Protein AF-A0A6B2SRS9-F1 (afdb_monomer)

Sequence (79 aa):
DDLLALQKRAASALDLLGAERLDGEELTPLPGAEELALLRALRDAARDGTYDTVVVDLPPTPKALATLALPEQLRRYLR

Radius of gyration: 15.55 Å; Cα contacts (8 Å, |Δi|>4): 18; chains: 1; bounding box: 37×34×27 Å

pLDDT: mean 80.1, std 16.76, range [47.12, 97.06]

Mean predicted aligned error: 10.82 Å

Solvent-accessible surface area (backbone atoms only — not comparable to full-atom values): 5058 Å² total; per-residue (Å²): 110,68,68,60,53,49,50,53,49,50,50,54,51,43,54,74,70,58,68,61,88,78,59,90,88,77,68,75,80,58,90,65,45,68,54,51,50,50,54,49,50,54,52,49,54,70,66,66,66,84,55,99,71,86,88,77,95,68,63,64,66,72,61,34,54,53,50,72,43,43,69,59,53,51,56,63,74,74,104

Structure (mmCIF, N/CA/C/O backbone):
data_AF-A0A6B2SRS9-F1
#
_entry.id   AF-A0A6B2SRS9-F1
#
loop_
_atom_site.group_PDB
_atom_site.id
_atom_site.type_symbol
_atom_site.label_atom_id
_atom_site.label_alt_id
_atom_site.label_comp_id
_atom_site.label_asym_id
_atom_site.label_entity_id
_atom_site.label_seq_id
_atom_site.pdbx_PDB_ins_code
_atom_site.Cartn_x
_atom_site.Cartn_y
_atom_site.Cartn_z
_atom_site.occupancy
_atom_site.B_iso_or_equiv
_atom_site.auth_seq_id
_atom_site.auth_comp_id
_atom_site.auth_asym_id
_atom_site.auth_atom_id
_atom_site.pdbx_PDB_model_num
ATOM 1 N N . ASP A 1 1 ? 20.112 6.631 16.780 1.00 57.22 1 ASP A N 1
ATOM 2 C CA . ASP A 1 1 ? 21.044 7.363 15.897 1.00 57.22 1 ASP A CA 1
ATOM 3 C C . ASP A 1 1 ? 20.782 7.143 14.411 1.00 57.22 1 ASP A C 1
ATOM 5 O O . ASP A 1 1 ? 20.691 8.132 13.690 1.00 57.22 1 ASP A O 1
ATOM 9 N N . ASP A 1 2 ? 20.514 5.916 13.953 1.00 57.00 2 ASP A N 1
ATOM 10 C CA . ASP A 1 2 ? 20.250 5.646 12.524 1.00 57.00 2 AS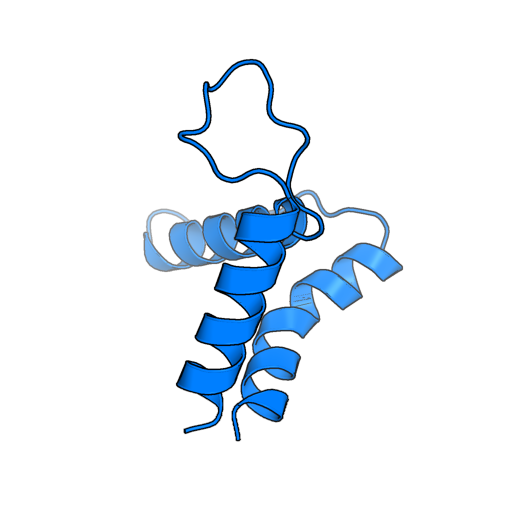P A CA 1
ATOM 11 C C . ASP A 1 2 ? 18.976 6.288 11.960 1.00 57.00 2 ASP A C 1
ATOM 13 O O . ASP A 1 2 ? 18.978 6.770 10.830 1.00 57.00 2 ASP A O 1
ATOM 17 N N . LEU A 1 3 ? 17.899 6.385 12.748 1.00 58.44 3 LEU A N 1
ATOM 18 C CA . LEU A 1 3 ? 16.672 7.061 12.305 1.00 58.44 3 LEU A CA 1
ATOM 19 C C . LEU A 1 3 ? 16.888 8.567 12.092 1.00 58.44 3 LEU A C 1
ATOM 21 O O . LEU A 1 3 ? 16.368 9.134 11.136 1.00 58.44 3 LEU A O 1
ATOM 25 N N . LEU A 1 4 ? 17.689 9.203 12.951 1.00 65.81 4 LEU A N 1
ATOM 26 C CA . LEU A 1 4 ? 18.069 10.610 12.806 1.00 65.81 4 LEU A CA 1
ATOM 27 C C . LEU A 1 4 ? 18.998 10.801 11.602 1.00 65.81 4 LEU A C 1
ATOM 29 O O . LEU A 1 4 ? 18.857 11.777 10.870 1.00 65.81 4 LEU A O 1
ATOM 33 N N . ALA A 1 5 ? 19.902 9.852 11.348 1.00 66.62 5 ALA A N 1
ATOM 34 C CA . ALA A 1 5 ? 20.746 9.859 10.157 1.00 66.62 5 ALA A CA 1
ATOM 35 C C . ALA A 1 5 ? 19.924 9.687 8.866 1.00 66.62 5 ALA A C 1
ATOM 37 O O . ALA A 1 5 ? 20.164 10.405 7.894 1.00 66.62 5 ALA A O 1
ATOM 38 N N . LEU A 1 6 ? 18.918 8.804 8.870 1.00 68.12 6 LEU A N 1
ATOM 39 C CA . LEU A 1 6 ? 17.982 8.609 7.760 1.00 68.12 6 LEU A CA 1
ATOM 40 C C . LEU A 1 6 ? 17.116 9.851 7.535 1.00 68.12 6 LEU A C 1
ATOM 42 O O . LEU A 1 6 ? 16.987 10.293 6.398 1.00 68.12 6 LEU A O 1
ATOM 46 N N . GLN A 1 7 ? 16.588 10.453 8.605 1.00 66.69 7 GLN A N 1
ATOM 47 C CA . GLN A 1 7 ? 15.850 11.717 8.534 1.00 66.69 7 GLN A CA 1
ATOM 48 C C . GLN A 1 7 ? 16.711 12.838 7.951 1.00 66.69 7 GLN A C 1
ATOM 50 O O . GLN A 1 7 ? 16.244 13.574 7.090 1.00 66.69 7 GLN A O 1
ATOM 55 N N . LYS A 1 8 ? 17.982 12.939 8.355 1.00 65.94 8 LYS A N 1
ATOM 56 C CA . LYS A 1 8 ? 18.909 13.965 7.856 1.00 65.94 8 LYS A CA 1
ATOM 57 C C . LYS A 1 8 ? 19.260 13.764 6.378 1.00 65.94 8 LYS A C 1
ATOM 59 O O . LYS A 1 8 ? 19.379 14.735 5.637 1.00 65.94 8 LYS A O 1
ATOM 64 N N . ARG A 1 9 ? 19.386 12.509 5.934 1.00 67.25 9 ARG A N 1
ATOM 65 C CA . ARG A 1 9 ? 19.616 12.157 4.523 1.00 67.25 9 ARG A CA 1
ATOM 66 C C . ARG A 1 9 ? 18.373 12.364 3.665 1.00 67.25 9 ARG A C 1
ATOM 68 O O . ARG A 1 9 ? 18.500 12.866 2.557 1.00 67.25 9 ARG A O 1
ATOM 75 N N . ALA A 1 10 ? 17.198 12.017 4.184 1.00 67.38 10 ALA A N 1
ATOM 76 C CA . ALA A 1 10 ? 15.921 12.267 3.529 1.00 67.38 10 ALA A CA 1
ATOM 77 C C . ALA A 1 10 ? 15.657 13.772 3.405 1.00 67.38 10 ALA A C 1
ATOM 79 O O . ALA A 1 10 ? 15.325 14.223 2.321 1.00 67.38 10 ALA A O 1
ATOM 80 N N . ALA A 1 11 ? 15.896 14.553 4.462 1.00 64.12 11 ALA A N 1
ATOM 81 C CA . ALA A 1 11 ? 15.806 16.011 4.424 1.00 64.12 11 ALA A CA 1
ATOM 82 C C . ALA A 1 11 ? 16.766 16.606 3.385 1.00 64.12 11 ALA A C 1
ATOM 84 O O . ALA A 1 11 ? 16.337 17.356 2.524 1.00 64.12 11 ALA A O 1
ATOM 85 N N . SER A 1 12 ? 18.033 16.178 3.377 1.00 62.56 12 SER A N 1
ATOM 86 C CA . SER A 1 12 ? 19.005 16.643 2.380 1.00 62.56 12 SER A CA 1
ATOM 87 C C . SER A 1 12 ? 18.660 16.213 0.947 1.00 62.56 12 SER A C 1
ATOM 89 O O . SER A 1 12 ? 18.969 16.944 0.013 1.00 62.56 12 SER A O 1
ATOM 91 N N . ALA A 1 13 ? 18.039 15.047 0.751 1.00 64.56 13 ALA A N 1
ATOM 92 C CA . ALA A 1 13 ? 17.555 14.612 -0.557 1.00 64.56 13 ALA A CA 1
ATOM 93 C C . ALA A 1 13 ? 16.315 15.404 -1.000 1.00 64.56 13 ALA A C 1
ATOM 95 O O . ALA A 1 13 ? 16.201 15.739 -2.171 1.00 64.56 13 ALA A O 1
ATOM 96 N N . LEU A 1 14 ? 15.417 15.739 -0.071 1.00 60.56 14 LEU A N 1
ATOM 97 C CA . LEU A 1 14 ? 14.253 16.591 -0.319 1.00 60.56 14 LEU A CA 1
A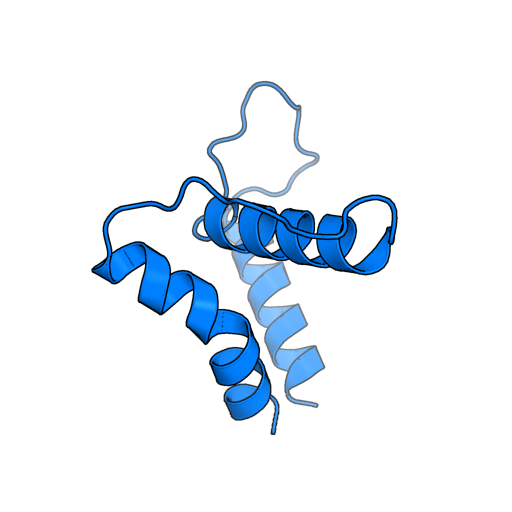TOM 98 C C . LEU A 1 14 ? 14.671 18.039 -0.626 1.00 60.56 14 LEU A C 1
ATOM 100 O O . LEU A 1 14 ? 14.114 18.642 -1.538 1.00 60.56 14 LEU A O 1
ATOM 104 N N . ASP A 1 15 ? 15.708 18.556 0.038 1.00 59.91 15 ASP A N 1
ATOM 105 C CA . ASP A 1 15 ? 16.312 19.859 -0.275 1.00 59.91 15 ASP A CA 1
ATOM 106 C C . ASP A 1 15 ? 16.928 19.873 -1.685 1.00 59.91 15 ASP A C 1
ATOM 108 O O . ASP A 1 15 ? 16.755 20.835 -2.431 1.00 59.91 15 ASP A O 1
ATOM 112 N N . LEU A 1 16 ? 17.596 18.784 -2.097 1.00 59.91 16 LEU A N 1
ATOM 113 C CA . LEU A 1 16 ? 18.131 18.629 -3.460 1.00 59.91 16 LEU A CA 1
ATOM 114 C C . LEU A 1 16 ? 17.036 18.499 -4.531 1.00 59.91 16 LEU A C 1
ATOM 116 O O . LEU A 1 16 ? 17.297 18.789 -5.697 1.00 59.91 16 LEU A O 1
ATOM 120 N N . LEU A 1 17 ? 15.827 18.083 -4.146 1.00 58.75 17 LEU A N 1
ATOM 121 C CA . LEU A 1 17 ? 14.643 18.047 -5.009 1.00 58.75 17 LEU A CA 1
ATOM 122 C C . LEU A 1 17 ? 13.884 19.388 -5.034 1.00 58.75 17 LEU A C 1
ATOM 124 O O . LEU A 1 17 ? 12.812 19.457 -5.628 1.00 58.75 17 LEU A O 1
ATOM 128 N N . GLY A 1 18 ? 14.438 20.453 -4.439 1.00 49.66 18 GLY A N 1
ATOM 129 C CA . GLY A 1 18 ? 13.893 21.806 -4.547 1.00 49.66 18 GLY A CA 1
ATOM 130 C C . GLY A 1 18 ? 12.726 22.088 -3.605 1.00 49.66 18 GLY A C 1
ATOM 131 O O . GLY A 1 18 ? 11.813 22.815 -3.978 1.00 49.66 18 GLY A O 1
ATOM 132 N N . ALA A 1 19 ? 12.753 21.549 -2.382 1.00 53.88 19 ALA A N 1
ATOM 133 C CA . ALA A 1 19 ? 11.749 21.798 -1.344 1.00 53.88 19 ALA A CA 1
ATOM 134 C C . ALA A 1 19 ? 11.755 23.241 -0.767 1.00 53.88 19 ALA A C 1
ATOM 136 O O . ALA A 1 19 ? 11.555 23.432 0.436 1.00 53.88 19 ALA A O 1
ATOM 137 N N . GLU A 1 20 ? 11.932 24.279 -1.595 1.00 47.12 20 GLU A N 1
ATOM 138 C CA . GLU A 1 20 ? 11.321 25.572 -1.272 1.00 47.12 20 GLU A CA 1
ATOM 139 C C . GLU A 1 20 ? 9.798 25.419 -1.364 1.00 47.12 20 GLU A C 1
ATOM 141 O O . GLU A 1 20 ? 9.287 24.665 -2.186 1.00 47.12 20 GLU A O 1
ATOM 146 N N . ARG A 1 21 ? 9.089 26.080 -0.440 1.00 50.69 21 ARG A N 1
ATOM 147 C CA . ARG A 1 21 ? 7.642 25.970 -0.182 1.00 50.69 21 ARG A CA 1
ATOM 148 C C . ARG A 1 21 ? 6.825 25.620 -1.433 1.00 50.69 21 ARG A C 1
ATOM 150 O O . ARG A 1 21 ? 6.546 26.467 -2.268 1.00 50.69 21 ARG A O 1
ATOM 157 N N . LEU A 1 22 ? 6.452 24.345 -1.465 1.00 50.06 22 LEU A N 1
ATOM 158 C CA . LEU A 1 22 ? 5.733 23.634 -2.509 1.00 50.06 22 LEU A CA 1
ATOM 159 C C . LEU A 1 22 ? 4.394 24.319 -2.818 1.00 50.06 22 LEU A C 1
ATOM 161 O O . LEU A 1 22 ? 3.469 24.251 -2.004 1.00 50.06 22 LEU A O 1
ATOM 165 N N . ASP A 1 23 ? 4.295 24.960 -3.981 1.00 49.22 23 ASP A N 1
ATOM 166 C CA . ASP A 1 23 ? 3.012 25.363 -4.551 1.00 49.22 23 ASP A CA 1
ATOM 167 C C . ASP A 1 23 ? 2.322 24.119 -5.134 1.00 49.22 23 ASP A C 1
ATOM 169 O O . ASP A 1 23 ? 2.964 23.262 -5.748 1.00 49.22 23 ASP A O 1
ATOM 173 N N . GLY A 1 24 ? 1.022 23.965 -4.883 1.00 55.34 24 GLY A N 1
ATOM 174 C CA . GLY A 1 24 ? 0.301 22.702 -5.104 1.00 55.34 24 GLY A CA 1
ATOM 175 C C . GLY A 1 24 ? 0.165 22.286 -6.573 1.00 55.34 24 GLY A C 1
ATOM 176 O O . GLY A 1 24 ? -0.174 21.135 -6.846 1.00 55.34 24 GLY A O 1
ATOM 177 N N . GLU A 1 25 ? 0.431 23.200 -7.508 1.00 54.41 25 GLU A N 1
ATOM 178 C CA . GLU A 1 25 ? 0.199 23.016 -8.945 1.00 54.41 25 GLU A CA 1
ATOM 179 C C . GLU A 1 25 ? 1.452 22.600 -9.745 1.00 54.41 25 GLU A C 1
ATOM 181 O O . GLU A 1 25 ? 1.321 22.198 -10.899 1.00 54.41 25 GLU A O 1
ATOM 186 N N . GLU A 1 26 ? 2.651 22.601 -9.144 1.00 52.25 26 GLU A N 1
ATOM 187 C CA . GLU A 1 26 ? 3.919 22.253 -9.827 1.00 52.25 26 GLU A CA 1
ATOM 188 C C . GLU A 1 26 ? 4.583 20.965 -9.294 1.00 52.25 26 GLU A C 1
ATOM 190 O O . GLU A 1 26 ? 5.780 20.726 -9.470 1.00 52.25 26 GLU A O 1
ATOM 195 N N . LEU A 1 27 ? 3.818 20.091 -8.634 1.00 59.41 27 LEU A N 1
ATOM 196 C CA . LEU A 1 27 ? 4.357 18.879 -8.018 1.00 59.41 27 LEU A CA 1
ATOM 197 C C . LEU A 1 27 ? 4.409 17.705 -8.996 1.00 59.41 27 LEU A C 1
ATOM 199 O O . LEU A 1 27 ? 3.398 17.068 -9.290 1.00 59.41 27 LEU A O 1
ATOM 203 N N . THR A 1 28 ? 5.620 17.326 -9.407 1.00 61.75 28 THR A N 1
ATOM 204 C CA . THR A 1 28 ? 5.850 15.919 -9.752 1.00 61.75 28 THR A CA 1
ATOM 205 C C . THR A 1 28 ? 5.818 15.104 -8.452 1.00 61.75 28 THR A C 1
ATOM 207 O O . THR A 1 28 ? 6.464 15.497 -7.476 1.00 61.75 28 THR A O 1
ATOM 210 N N . PRO A 1 29 ? 5.044 14.003 -8.370 1.00 66.50 29 PRO A N 1
ATOM 211 C CA . PRO A 1 29 ? 5.021 13.168 -7.177 1.00 66.50 29 PRO A CA 1
ATOM 212 C C . PRO A 1 29 ? 6.437 12.721 -6.812 1.00 66.50 29 PRO A C 1
ATOM 214 O O . PRO A 1 29 ? 7.191 12.264 -7.674 1.00 66.50 29 PRO A O 1
ATOM 217 N N . LEU A 1 30 ? 6.797 12.834 -5.531 1.00 77.25 30 LEU A N 1
ATOM 218 C CA . LEU A 1 30 ? 8.085 12.334 -5.058 1.00 77.25 30 LEU A CA 1
ATOM 219 C C . LEU A 1 30 ? 8.205 10.833 -5.382 1.00 77.25 30 LEU A C 1
ATOM 221 O O . LEU A 1 30 ? 7.222 10.097 -5.228 1.00 77.25 30 LEU A O 1
ATOM 225 N N . PRO A 1 31 ? 9.392 10.339 -5.775 1.00 75.00 31 PRO A N 1
ATOM 226 C CA . PRO A 1 31 ? 9.599 8.909 -5.971 1.00 75.00 31 PRO A CA 1
ATOM 227 C C 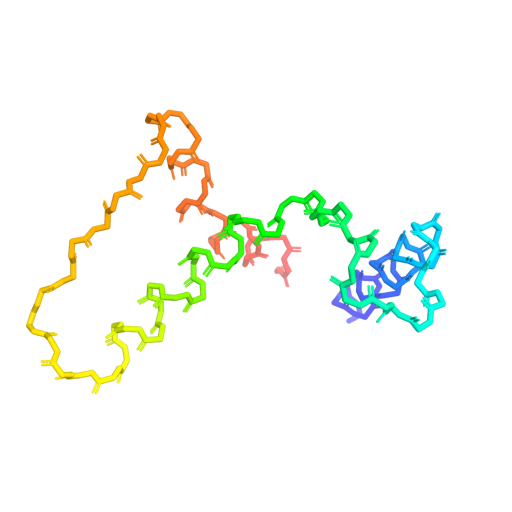. PRO A 1 31 ? 9.195 8.121 -4.717 1.00 75.00 31 PRO A C 1
ATOM 229 O O . PRO A 1 31 ? 9.668 8.412 -3.618 1.00 75.00 31 PRO A O 1
ATOM 232 N N . GLY A 1 32 ? 8.313 7.129 -4.867 1.00 82.19 32 GLY A N 1
ATOM 233 C CA . GLY A 1 32 ? 7.797 6.333 -3.747 1.00 82.19 32 GLY A CA 1
ATOM 234 C C . GLY A 1 32 ? 6.576 6.924 -3.022 1.00 82.19 32 GLY A C 1
ATOM 235 O O . GLY A 1 32 ? 6.054 6.297 -2.097 1.00 82.19 32 GLY A O 1
ATOM 236 N N . ALA A 1 33 ? 6.121 8.130 -3.387 1.00 87.25 33 ALA A N 1
ATOM 237 C CA . ALA A 1 33 ? 4.989 8.781 -2.724 1.00 87.25 33 ALA A CA 1
ATOM 238 C C . ALA A 1 33 ? 3.672 8.029 -2.939 1.00 87.25 33 ALA A C 1
ATOM 240 O O . ALA A 1 33 ? 2.881 7.924 -2.003 1.00 87.25 33 ALA A O 1
ATOM 241 N N . GLU A 1 34 ? 3.450 7.479 -4.134 1.00 88.69 34 GLU A N 1
ATOM 242 C CA . GLU A 1 34 ? 2.249 6.697 -4.450 1.00 88.69 34 GLU A CA 1
ATOM 243 C C . GLU A 1 34 ? 2.141 5.454 -3.560 1.00 88.69 34 GLU A C 1
ATOM 245 O O . GLU A 1 34 ? 1.095 5.184 -2.970 1.00 88.69 34 GLU A O 1
ATOM 250 N N . GLU A 1 35 ? 3.243 4.721 -3.407 1.00 91.31 35 GLU A N 1
ATOM 251 C CA . GLU A 1 35 ? 3.323 3.515 -2.590 1.00 91.31 35 GLU A CA 1
ATOM 252 C C . GLU A 1 35 ? 3.057 3.829 -1.114 1.00 91.31 35 GLU A C 1
ATOM 254 O O . GLU A 1 35 ? 2.291 3.131 -0.444 1.00 91.31 35 GLU A O 1
ATOM 259 N N . LEU A 1 36 ? 3.647 4.912 -0.601 1.00 91.94 36 LEU A N 1
ATOM 260 C CA . LEU A 1 36 ? 3.428 5.351 0.777 1.00 91.94 36 LEU A CA 1
ATOM 261 C C . LEU A 1 36 ? 2.002 5.868 1.002 1.00 91.94 36 LEU A C 1
ATOM 263 O O . LEU A 1 36 ? 1.423 5.585 2.054 1.00 91.94 36 LEU A O 1
ATOM 267 N N . ALA A 1 37 ? 1.426 6.582 0.034 1.00 92.00 37 ALA A N 1
ATOM 268 C CA . ALA A 1 37 ? 0.043 7.048 0.087 1.00 92.00 37 ALA A CA 1
ATOM 269 C C . ALA A 1 37 ? -0.939 5.869 0.119 1.00 92.00 37 ALA A C 1
ATOM 271 O O . ALA A 1 37 ? -1.848 5.856 0.950 1.00 92.00 37 ALA A O 1
ATOM 272 N N . LEU A 1 38 ? -0.707 4.838 -0.699 1.00 94.19 38 LEU A N 1
ATOM 273 C CA . LEU A 1 38 ? -1.503 3.611 -0.703 1.00 94.19 38 LEU A CA 1
ATOM 274 C C . LEU A 1 38 ? -1.457 2.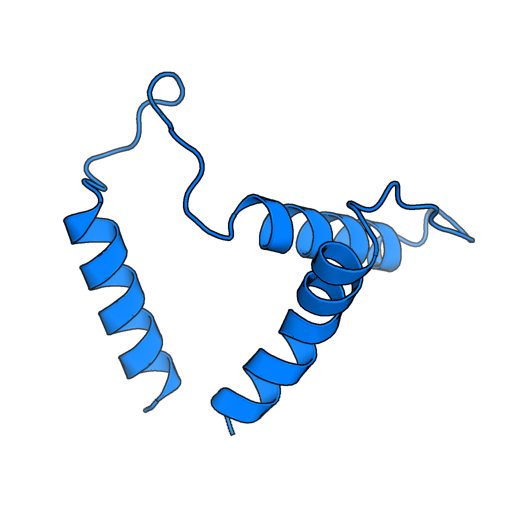898 0.654 1.00 94.19 38 LEU A C 1
ATOM 276 O O . LEU A 1 38 ? -2.496 2.581 1.234 1.00 94.19 38 LEU A O 1
ATOM 280 N N . LEU A 1 39 ? -0.255 2.679 1.196 1.00 95.69 39 LEU A N 1
ATOM 281 C CA . LEU A 1 39 ? -0.080 2.028 2.499 1.00 95.69 39 LEU A CA 1
ATOM 282 C C . LEU A 1 39 ? -0.703 2.847 3.635 1.00 95.69 39 LEU A C 1
ATOM 284 O O . LEU A 1 39 ? -1.258 2.281 4.581 1.00 95.69 39 LEU A O 1
ATOM 288 N N . ARG A 1 40 ? -0.621 4.179 3.547 1.00 94.44 40 ARG A N 1
ATOM 289 C CA . ARG A 1 40 ? -1.255 5.099 4.492 1.00 94.44 40 ARG A CA 1
ATOM 290 C C . ARG A 1 40 ? -2.775 4.973 4.442 1.00 94.44 40 ARG A C 1
ATOM 292 O O . ARG A 1 40 ? -3.376 4.785 5.497 1.00 94.44 40 ARG A O 1
ATOM 299 N N . ALA A 1 41 ? -3.363 5.029 3.250 1.00 94.69 41 ALA A N 1
ATOM 300 C CA . ALA A 1 41 ? -4.803 4.911 3.048 1.00 94.69 41 ALA A CA 1
ATOM 301 C C . ALA A 1 41 ? -5.331 3.556 3.538 1.00 94.69 41 ALA A C 1
ATOM 303 O O . ALA A 1 41 ? -6.293 3.515 4.300 1.00 94.69 41 ALA A O 1
ATOM 304 N N . LEU A 1 42 ? -4.649 2.456 3.195 1.00 94.81 42 LEU A N 1
ATOM 305 C CA . LEU A 1 42 ? -5.014 1.114 3.656 1.00 94.81 42 LEU A CA 1
ATOM 306 C C . LEU A 1 42 ? -4.978 1.008 5.186 1.00 94.81 42 LEU A C 1
ATOM 308 O O . LEU A 1 42 ? -5.896 0.470 5.801 1.00 94.81 42 LEU A O 1
ATOM 312 N N . ARG A 1 43 ? -3.926 1.536 5.816 1.00 95.06 43 ARG A N 1
ATOM 313 C CA . ARG A 1 43 ? -3.795 1.527 7.275 1.00 95.06 43 ARG A CA 1
ATOM 314 C C . ARG A 1 43 ? -4.883 2.354 7.952 1.00 95.06 43 ARG A C 1
ATOM 316 O O . ARG A 1 43 ? -5.369 1.950 9.004 1.00 95.06 43 ARG A O 1
ATOM 323 N N . ASP A 1 44 ? -5.205 3.516 7.400 1.00 95.50 44 ASP A N 1
ATOM 324 C CA . ASP A 1 44 ? -6.217 4.398 7.973 1.00 95.50 44 ASP A CA 1
ATOM 325 C C . ASP A 1 44 ? -7.613 3.755 7.824 1.00 95.50 44 ASP A C 1
ATOM 327 O O . ASP A 1 44 ? -8.316 3.634 8.824 1.00 95.50 44 ASP A O 1
ATOM 331 N N . ALA A 1 45 ? -7.942 3.183 6.658 1.00 94.44 45 ALA A N 1
ATOM 332 C CA . ALA A 1 45 ? -9.179 2.420 6.445 1.00 94.44 45 ALA A CA 1
ATOM 333 C C . ALA A 1 45 ? -9.304 1.198 7.375 1.00 94.44 45 ALA A C 1
ATOM 335 O O . ALA A 1 45 ? -10.368 0.945 7.931 1.00 94.44 45 ALA A O 1
ATOM 336 N N . ALA A 1 46 ? -8.209 0.463 7.598 1.00 92.19 46 ALA A N 1
ATOM 337 C CA . ALA A 1 46 ? -8.196 -0.687 8.505 1.00 92.19 46 ALA A CA 1
ATOM 338 C C . ALA A 1 46 ? -8.354 -0.301 9.989 1.00 92.19 46 ALA A C 1
ATOM 340 O O . ALA A 1 46 ? -8.740 -1.135 10.805 1.00 92.19 46 ALA A O 1
ATOM 341 N N . ARG A 1 47 ? -8.018 0.941 10.361 1.00 94.88 47 ARG A N 1
ATOM 342 C CA . ARG A 1 47 ? -8.120 1.446 11.743 1.00 94.88 47 ARG A CA 1
ATOM 343 C C . ARG A 1 47 ? -9.431 2.151 12.040 1.00 94.88 47 ARG A C 1
ATOM 345 O O . ARG A 1 47 ? -9.800 2.230 13.205 1.00 94.88 47 ARG A O 1
ATOM 352 N N . ASP A 1 48 ? -10.091 2.664 11.010 1.00 93.94 48 ASP A N 1
ATOM 353 C CA . ASP A 1 48 ? -11.368 3.363 11.121 1.00 93.94 48 ASP A CA 1
ATOM 354 C C . ASP A 1 48 ? -12.481 2.448 11.662 1.00 93.94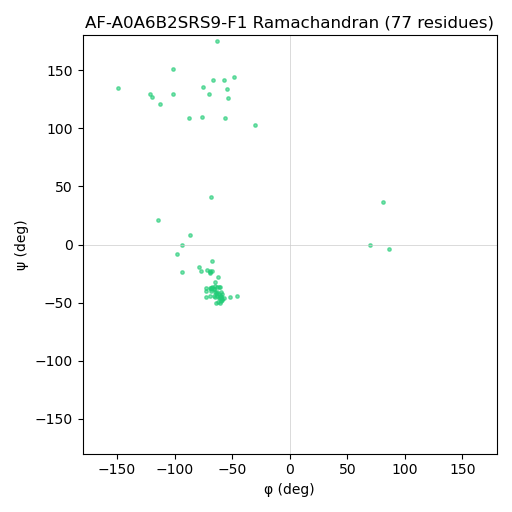 48 ASP A C 1
ATOM 356 O O . ASP A 1 48 ? -13.400 2.908 12.327 1.00 93.94 48 ASP A O 1
ATOM 360 N N . GLY A 1 49 ? -12.385 1.132 11.430 1.00 91.00 49 GLY A N 1
ATOM 361 C CA . GLY A 1 49 ? -13.343 0.147 11.948 1.00 91.00 49 GLY A CA 1
ATOM 362 C C . GLY A 1 49 ? -14.736 0.218 11.310 1.00 91.00 49 GLY A C 1
ATOM 363 O O . GLY A 1 49 ? -15.597 -0.585 11.647 1.00 91.00 49 GLY A O 1
ATOM 364 N N . THR A 1 50 ? -14.950 1.144 10.372 1.00 94.62 50 THR A N 1
ATOM 365 C CA . THR A 1 50 ? -16.201 1.328 9.619 1.00 94.62 50 THR A CA 1
ATOM 366 C C . THR A 1 50 ? -16.480 0.194 8.634 1.00 94.62 50 THR A C 1
ATOM 368 O O . THR A 1 50 ? -17.629 -0.033 8.262 1.00 94.62 50 THR A O 1
ATOM 371 N N . TYR A 1 51 ? -15.440 -0.522 8.201 1.00 92.56 51 TYR A N 1
ATOM 372 C CA . TYR A 1 51 ? -15.542 -1.567 7.188 1.00 92.56 51 TYR A CA 1
ATOM 373 C C . TYR A 1 51 ? -15.065 -2.911 7.736 1.00 92.56 51 TYR A C 1
ATOM 375 O O . TYR A 1 51 ? -13.940 -3.020 8.223 1.00 92.56 51 TYR A O 1
ATOM 383 N N . ASP A 1 52 ? -15.876 -3.955 7.559 1.00 94.69 52 ASP A N 1
ATOM 384 C CA . ASP A 1 52 ? -15.484 -5.338 7.866 1.00 94.69 52 ASP A CA 1
ATOM 385 C C . ASP A 1 52 ? -14.470 -5.897 6.852 1.00 94.69 52 ASP A C 1
ATOM 387 O O . ASP A 1 52 ? -13.764 -6.870 7.116 1.00 94.69 52 ASP A O 1
ATOM 391 N N . THR A 1 53 ? -14.409 -5.326 5.645 1.00 95.19 53 THR A N 1
ATOM 392 C CA . THR A 1 53 ? -13.506 -5.758 4.570 1.00 95.19 53 THR A CA 1
ATOM 393 C C . THR A 1 53 ? -13.114 -4.575 3.695 1.00 95.19 53 THR A C 1
ATOM 395 O O . THR A 1 53 ? -13.965 -3.796 3.271 1.00 95.19 53 THR A O 1
ATOM 398 N N . VAL A 1 54 ? -11.821 -4.472 3.382 1.00 93.62 54 VAL A N 1
ATOM 399 C CA . VAL A 1 54 ? -11.263 -3.452 2.487 1.00 93.62 54 VAL A CA 1
ATOM 400 C C . VAL A 1 54 ? -10.748 -4.135 1.223 1.00 93.62 54 VAL A C 1
ATOM 402 O O . VAL A 1 54 ? -9.870 -4.994 1.293 1.00 93.62 54 VAL A O 1
ATOM 405 N N . VAL A 1 55 ? -11.288 -3.747 0.067 1.00 95.00 55 VAL A N 1
ATOM 406 C CA . VAL A 1 55 ? -10.809 -4.182 -1.253 1.00 95.00 55 VAL A CA 1
ATOM 407 C C . VAL A 1 55 ? -9.971 -3.058 -1.845 1.00 95.00 55 VAL A C 1
ATOM 409 O O . VAL A 1 55 ? -10.406 -1.909 -1.872 1.00 95.00 55 VAL A O 1
ATOM 412 N N . VAL A 1 56 ? -8.766 -3.386 -2.302 1.00 94.56 56 VAL A N 1
ATOM 413 C CA . VAL A 1 56 ? -7.808 -2.412 -2.830 1.00 94.56 56 VAL A CA 1
ATOM 414 C C . VAL A 1 56 ? -7.492 -2.760 -4.274 1.00 94.56 56 VAL A C 1
ATOM 416 O O . VAL A 1 56 ? -7.096 -3.889 -4.560 1.00 94.56 56 VAL A O 1
ATOM 419 N N . ASP A 1 57 ? -7.638 -1.783 -5.164 1.00 94.69 57 ASP A N 1
ATOM 420 C CA . ASP A 1 57 ? -7.133 -1.885 -6.529 1.00 94.69 57 ASP A CA 1
ATOM 421 C C . ASP A 1 57 ? -5.615 -1.679 -6.514 1.00 94.69 57 ASP A C 1
ATOM 423 O O . ASP A 1 57 ? -5.114 -0.606 -6.170 1.00 94.69 57 ASP A O 1
ATOM 427 N N . LEU A 1 58 ? -4.875 -2.753 -6.778 1.00 94.31 58 LEU A N 1
ATOM 428 C CA . LEU A 1 58 ? -3.423 -2.775 -6.672 1.00 94.31 58 LEU A CA 1
ATOM 429 C C . LEU A 1 58 ? -2.776 -2.659 -8.057 1.00 94.31 58 LEU A C 1
ATOM 431 O O . LEU A 1 58 ? -3.322 -3.152 -9.045 1.00 94.31 58 LEU A O 1
ATOM 435 N N . PRO A 1 59 ? -1.559 -2.089 -8.138 1.00 92.19 59 PRO A N 1
ATOM 436 C CA . PRO A 1 59 ? -0.783 -2.118 -9.373 1.00 92.19 59 PRO A CA 1
ATOM 437 C C . PRO A 1 59 ? -0.420 -3.565 -9.772 1.00 92.19 59 PRO A C 1
ATOM 439 O O . PRO A 1 59 ? -0.646 -4.501 -8.999 1.00 92.19 59 PRO A O 1
ATOM 442 N N . PRO A 1 60 ? 0.215 -3.786 -10.944 1.00 96.50 60 PRO A N 1
ATOM 443 C CA . PRO A 1 60 ? 0.663 -5.114 -11.354 1.00 96.50 60 PRO A CA 1
ATOM 444 C C . PRO A 1 60 ? 1.436 -5.854 -10.258 1.00 96.50 60 PRO A C 1
ATOM 446 O O . PRO A 1 60 ? 2.215 -5.252 -9.512 1.00 96.50 60 PRO A O 1
ATOM 449 N N . THR A 1 61 ? 1.250 -7.175 -10.193 1.00 96.69 61 THR A N 1
ATOM 450 C CA . THR A 1 61 ? 1.661 -8.025 -9.064 1.00 96.69 61 THR A CA 1
ATOM 451 C C . THR A 1 61 ? 3.080 -7.766 -8.539 1.00 96.69 61 THR A C 1
ATOM 453 O O . THR A 1 61 ? 3.224 -7.654 -7.323 1.00 96.69 61 THR A O 1
ATOM 456 N N . PRO A 1 62 ? 4.129 -7.597 -9.372 1.00 96.50 62 PRO A N 1
ATOM 457 C CA . PRO A 1 62 ? 5.468 -7.309 -8.854 1.00 96.50 62 PRO A CA 1
ATOM 458 C C . PRO A 1 62 ? 5.546 -5.991 -8.064 1.00 96.50 62 PRO A C 1
ATOM 460 O O . PRO A 1 62 ? 6.136 -5.956 -6.984 1.00 96.50 62 PRO A O 1
ATOM 463 N N . LYS A 1 63 ? 4.905 -4.923 -8.565 1.00 94.12 63 LYS A N 1
ATOM 464 C CA . LYS A 1 63 ? 4.850 -3.614 -7.891 1.00 94.12 63 LYS A CA 1
ATOM 465 C C . LYS A 1 63 ? 4.004 -3.697 -6.621 1.00 94.12 63 LYS A C 1
ATOM 467 O O . LYS A 1 63 ? 4.390 -3.139 -5.596 1.00 94.12 63 LYS A O 1
ATOM 472 N N . ALA A 1 64 ? 2.892 -4.431 -6.662 1.00 96.00 64 ALA A N 1
ATOM 473 C CA . ALA A 1 64 ? 2.030 -4.632 -5.500 1.00 96.00 64 ALA A CA 1
ATOM 474 C C . ALA A 1 64 ? 2.760 -5.354 -4.361 1.00 96.00 64 ALA A C 1
ATOM 476 O O . ALA A 1 64 ? 2.772 -4.868 -3.232 1.00 96.00 64 ALA A O 1
ATOM 477 N N . LEU A 1 65 ? 3.428 -6.473 -4.662 1.00 97.06 65 LEU A N 1
ATOM 478 C CA . LEU A 1 65 ? 4.196 -7.233 -3.673 1.00 97.06 65 LEU A CA 1
ATOM 479 C C . LEU A 1 65 ? 5.327 -6.396 -3.070 1.00 97.06 65 LEU A C 1
ATOM 481 O O . LEU A 1 65 ? 5.491 -6.390 -1.852 1.00 97.06 65 LEU A O 1
ATOM 485 N N . ALA A 1 66 ? 6.065 -5.653 -3.902 1.00 95.12 66 ALA A N 1
ATOM 486 C CA . ALA A 1 66 ? 7.102 -4.746 -3.422 1.00 95.12 66 ALA A CA 1
ATOM 487 C C . ALA A 1 66 ? 6.521 -3.686 -2.473 1.00 95.12 66 ALA A C 1
ATOM 489 O O . ALA A 1 66 ? 7.039 -3.507 -1.375 1.00 95.12 66 ALA A O 1
ATOM 490 N N . THR A 1 67 ? 5.406 -3.054 -2.858 1.00 95.81 67 THR A N 1
ATOM 491 C CA . THR A 1 67 ? 4.724 -2.026 -2.057 1.00 95.81 67 THR A CA 1
ATOM 492 C C . THR A 1 67 ? 4.274 -2.572 -0.702 1.00 95.81 67 THR A C 1
ATOM 494 O O . THR A 1 67 ? 4.565 -1.978 0.333 1.00 95.81 67 THR A O 1
ATOM 497 N N . LEU A 1 68 ? 3.615 -3.734 -0.677 1.00 95.88 68 LEU A N 1
ATOM 498 C CA . LEU A 1 68 ? 3.112 -4.342 0.560 1.00 95.88 68 LEU A CA 1
ATOM 499 C C . LEU A 1 68 ? 4.232 -4.850 1.485 1.00 95.88 68 LEU A C 1
ATOM 501 O O . LEU A 1 68 ? 4.029 -4.919 2.696 1.00 95.88 68 LEU A O 1
ATOM 505 N N . ALA A 1 69 ? 5.415 -5.160 0.945 1.00 96.06 69 ALA A N 1
ATOM 506 C CA . ALA A 1 69 ? 6.583 -5.567 1.726 1.00 96.06 69 ALA A CA 1
ATOM 507 C C . ALA A 1 69 ? 7.332 -4.387 2.381 1.00 96.06 69 ALA A C 1
ATOM 509 O O . ALA A 1 69 ? 8.077 -4.596 3.345 1.00 96.06 69 ALA A O 1
ATOM 510 N N . LEU A 1 70 ? 7.134 -3.148 1.904 1.00 94.75 70 LEU A N 1
ATOM 511 C CA . LEU A 1 70 ? 7.861 -1.960 2.379 1.00 94.75 70 LEU A CA 1
ATOM 512 C C . LEU A 1 70 ? 7.835 -1.773 3.908 1.00 94.75 70 LEU A C 1
ATOM 514 O O . LEU A 1 70 ? 8.895 -1.503 4.480 1.00 94.75 70 LEU A O 1
ATOM 518 N N . PRO A 1 71 ? 6.695 -1.925 4.618 1.00 92.12 71 PRO A N 1
ATOM 519 C CA . PRO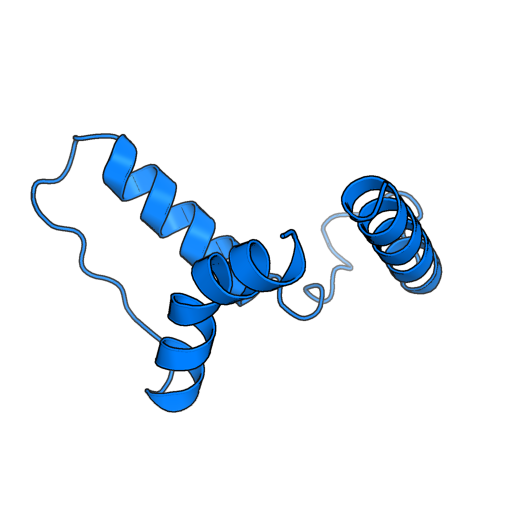 A 1 71 ? 6.671 -1.730 6.067 1.00 92.12 71 PRO A CA 1
ATOM 520 C C . PRO A 1 71 ? 7.587 -2.702 6.822 1.00 92.12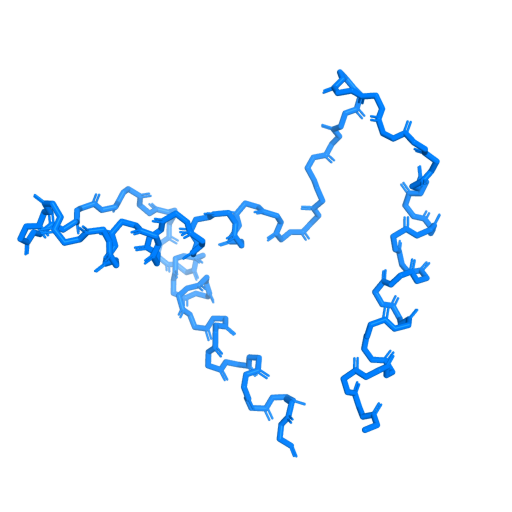 71 PRO A C 1
ATOM 522 O O . PRO A 1 71 ? 8.198 -2.321 7.821 1.00 92.12 71 PRO A O 1
ATOM 525 N N . GLU A 1 72 ? 7.691 -3.953 6.365 1.00 93.56 72 GLU A N 1
ATOM 526 C CA . GLU A 1 72 ? 8.575 -4.953 6.970 1.00 93.56 72 GLU A CA 1
ATOM 527 C C . GLU A 1 72 ? 10.042 -4.655 6.656 1.00 93.56 72 GLU A C 1
ATOM 529 O O . GLU A 1 72 ? 10.881 -4.658 7.559 1.00 93.56 72 GLU A O 1
ATOM 534 N N . GLN A 1 73 ? 10.342 -4.334 5.396 1.00 92.56 73 GLN A N 1
ATOM 535 C CA . GLN A 1 73 ? 11.687 -3.958 4.968 1.00 92.56 73 GLN A CA 1
ATOM 5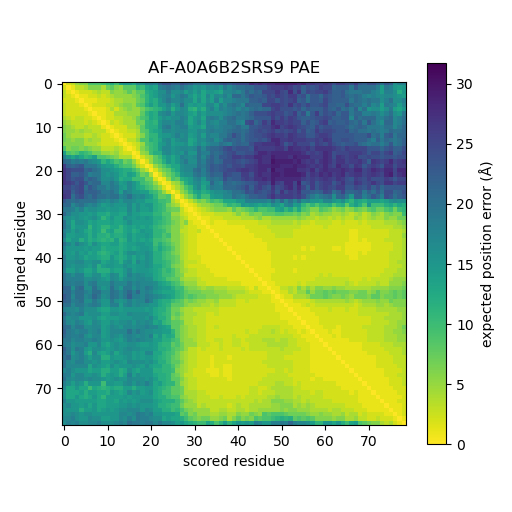36 C C . GLN A 1 73 ? 12.208 -2.763 5.771 1.00 92.56 73 GLN A C 1
ATOM 538 O O . GLN A 1 73 ? 13.314 -2.818 6.308 1.00 92.56 73 GLN A O 1
ATOM 543 N N . LEU A 1 74 ? 11.387 -1.723 5.946 1.00 88.69 74 LEU A N 1
ATOM 544 C CA . LEU A 1 74 ? 1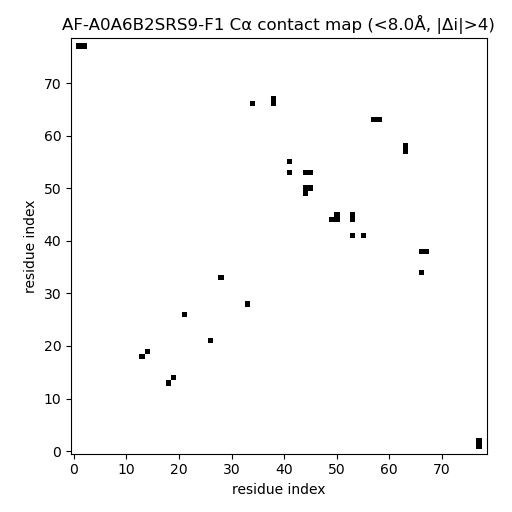1.746 -0.552 6.742 1.00 88.69 74 LEU A CA 1
ATOM 545 C C . LEU A 1 74 ? 12.056 -0.927 8.197 1.00 88.69 74 LEU A C 1
ATOM 547 O O . LEU A 1 74 ? 13.066 -0.492 8.740 1.00 88.69 74 LEU A O 1
ATOM 551 N N . ARG A 1 75 ? 11.236 -1.780 8.824 1.00 91.12 75 ARG A N 1
ATOM 552 C CA . ARG A 1 75 ? 11.507 -2.268 10.189 1.00 91.12 75 ARG A CA 1
ATOM 553 C C . ARG A 1 75 ? 12.824 -3.033 10.276 1.00 91.12 75 ARG A C 1
ATOM 555 O O . ARG A 1 75 ? 13.493 -2.932 11.296 1.00 91.12 75 ARG A O 1
ATOM 562 N N . ARG A 1 76 ? 13.188 -3.798 9.243 1.00 91.06 76 ARG A N 1
ATOM 563 C CA . ARG A 1 76 ? 14.465 -4.523 9.189 1.00 91.06 76 ARG A CA 1
ATOM 564 C C . ARG A 1 76 ? 15.660 -3.579 9.064 1.00 91.06 76 ARG A C 1
ATOM 566 O O . ARG A 1 76 ? 16.683 -3.872 9.662 1.00 91.06 76 ARG A O 1
ATOM 573 N N . TYR A 1 77 ? 15.534 -2.489 8.311 1.00 81.50 77 TYR A N 1
ATOM 574 C CA . TYR A 1 77 ? 16.604 -1.496 8.151 1.00 81.50 77 TYR A CA 1
ATOM 575 C C . TYR A 1 77 ? 16.767 -0.559 9.352 1.00 81.50 77 TYR A C 1
ATOM 577 O O . TYR A 1 77 ? 17.826 0.033 9.511 1.00 81.50 77 TYR A O 1
ATOM 585 N N . LEU A 1 78 ? 15.716 -0.391 10.158 1.00 85.19 78 LEU A N 1
ATOM 586 C CA . LEU A 1 78 ? 15.725 0.446 11.362 1.00 85.19 78 LEU A CA 1
ATOM 587 C C . LEU A 1 78 ? 16.063 -0.327 12.651 1.00 85.19 78 LEU A C 1
ATOM 589 O O . LEU A 1 78 ? 16.045 0.272 13.727 1.00 85.19 78 LEU A O 1
ATOM 593 N N . ARG A 1 79 ? 16.302 -1.638 12.553 1.00 78.31 79 ARG A N 1
ATOM 594 C CA . ARG A 1 79 ? 16.898 -2.450 13.622 1.00 78.31 79 ARG A CA 1
ATOM 595 C C . ARG A 1 79 ? 18.410 -2.381 13.530 1.00 78.31 79 ARG A C 1
ATOM 597 O O . ARG A 1 79 ? 19.021 -2.350 14.616 1.00 78.31 79 ARG A O 1
#

Foldseek 3Di:
DVVVVVVVVVVVVVVVVPPDPDDPPPDDDDVCNVLVVQVVVVVVVVVVPPDPDDDDDADPPVRRVVSVCVVVVVVVVVD

Secondary structure (DSSP, 8-state):
-HHHHHHHHHHHHHHHTT-SS--TTS-PPPTTHHHHHHHHHHHHHHHH-S-S-------SHHHHHHHHHHHHHHHHHT-